Protein AF-A0A7Y0M179-F1 (afdb_monomer)

Solvent-accessible surface area (backbone atoms only — not comparable to full-atom values): 6953 Å² total; per-residue (Å²): 130,53,79,65,50,56,53,49,51,56,51,50,55,52,49,52,52,51,52,54,52,49,54,53,48,52,55,58,48,61,64,56,76,72,58,84,87,76,90,80,82,86,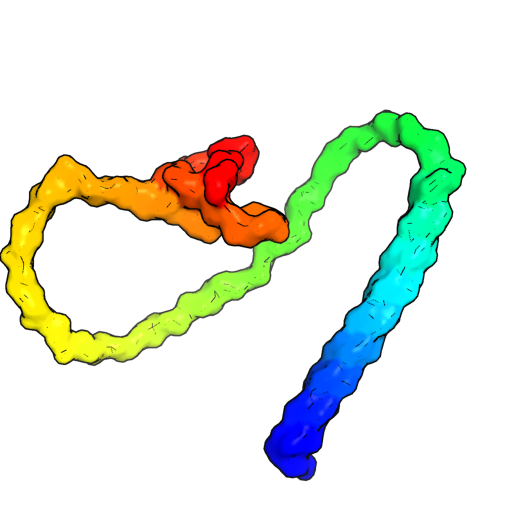86,84,92,82,84,89,84,79,88,83,82,80,83,83,81,90,78,91,81,85,80,82,91,73,78,85,70,93,69,74,74,62,58,50,55,75,49,65,49,97,86,69,32,47,26,74,45,50,55,90,66,60,84,93,66,69,46,69,108

Structure (mmCIF, N/CA/C/O backbone):
data_AF-A0A7Y0M179-F1
#
_entry.id   AF-A0A7Y0M179-F1
#
loop_
_atom_site.group_PDB
_atom_site.id
_atom_site.type_symbol
_atom_site.label_atom_id
_atom_site.label_alt_id
_atom_site.label_comp_id
_atom_site.label_asym_id
_atom_site.label_entity_id
_atom_site.label_seq_id
_atom_site.pdbx_PDB_ins_code
_atom_site.Cartn_x
_atom_site.Cartn_y
_atom_site.Cartn_z
_atom_site.occupancy
_atom_site.B_iso_or_equiv
_atom_site.auth_seq_id
_atom_site.auth_comp_id
_atom_site.auth_asym_id
_atom_site.auth_atom_id
_atom_site.pdbx_PDB_model_num
ATOM 1 N N . MET A 1 1 ? 12.534 -28.752 6.938 1.00 66.19 1 MET A N 1
ATOM 2 C CA . MET A 1 1 ? 12.738 -27.312 6.669 1.00 66.19 1 MET A CA 1
ATOM 3 C C . MET A 1 1 ? 12.757 -26.585 7.999 1.00 66.19 1 MET A C 1
ATOM 5 O O . MET A 1 1 ? 11.777 -26.683 8.731 1.00 66.19 1 MET A O 1
ATOM 9 N N . SER A 1 2 ? 13.855 -25.916 8.351 1.00 91.25 2 SER A N 1
ATOM 10 C CA . SER A 1 2 ? 13.882 -25.087 9.560 1.00 91.25 2 SER A CA 1
ATOM 11 C C . SER A 1 2 ? 12.933 -23.888 9.404 1.00 91.25 2 SER A C 1
ATOM 13 O O . SER A 1 2 ? 12.662 -23.438 8.289 1.00 91.25 2 SER A O 1
ATOM 15 N N . LYS A 1 3 ? 12.451 -2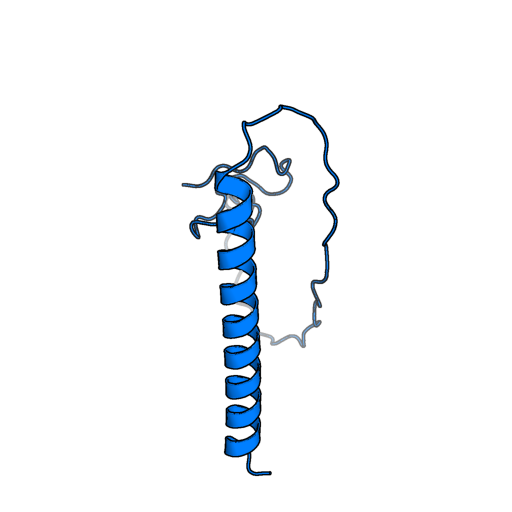3.307 10.510 1.00 93.19 3 LYS A N 1
ATOM 16 C CA . LYS A 1 3 ? 11.688 -22.040 10.500 1.00 93.19 3 LYS A CA 1
ATOM 17 C C . LYS A 1 3 ? 12.446 -20.923 9.768 1.00 93.19 3 LYS A C 1
ATOM 19 O O . LYS A 1 3 ? 11.829 -20.049 9.160 1.00 93.19 3 LYS A O 1
ATOM 24 N N . LEU A 1 4 ? 13.780 -20.963 9.813 1.00 97.00 4 LEU A N 1
ATOM 25 C CA . LEU A 1 4 ? 14.638 -20.035 9.080 1.00 97.00 4 LEU A CA 1
ATOM 26 C C . LEU A 1 4 ? 14.668 -20.324 7.573 1.00 97.00 4 LEU A C 1
ATOM 28 O O . LEU A 1 4 ? 14.666 -19.372 6.796 1.00 97.00 4 LEU A O 1
ATOM 32 N N . ASP A 1 5 ? 14.614 -21.591 7.151 1.00 96.38 5 ASP A N 1
ATOM 33 C CA . ASP A 1 5 ? 14.525 -21.958 5.729 1.00 96.38 5 ASP A CA 1
ATOM 34 C C . ASP A 1 5 ? 13.210 -21.496 5.115 1.00 96.38 5 ASP A C 1
ATOM 36 O O . ASP A 1 5 ? 13.210 -20.908 4.038 1.00 96.38 5 ASP A O 1
ATOM 40 N N . ALA A 1 6 ? 12.094 -21.671 5.827 1.00 95.38 6 ALA A N 1
ATOM 41 C CA . ALA A 1 6 ? 10.792 -21.199 5.360 1.00 95.38 6 ALA A CA 1
ATOM 42 C C . ALA A 1 6 ? 10.786 -19.673 5.146 1.00 95.38 6 ALA A C 1
ATOM 44 O O . ALA A 1 6 ? 10.310 -19.175 4.126 1.00 95.38 6 ALA A O 1
ATOM 45 N N . GLN A 1 7 ? 11.383 -18.913 6.070 1.00 95.62 7 GLN A N 1
ATOM 46 C CA . GLN A 1 7 ? 11.512 -17.462 5.919 1.00 95.62 7 GLN A CA 1
ATOM 47 C C . GLN A 1 7 ? 12.485 -17.064 4.804 1.00 95.62 7 GLN A C 1
ATOM 49 O O . GLN A 1 7 ? 12.252 -16.067 4.118 1.00 95.62 7 GLN A O 1
ATOM 54 N N . ARG A 1 8 ? 13.574 -17.818 4.620 1.00 97.12 8 ARG A N 1
ATOM 55 C CA . ARG A 1 8 ? 14.554 -17.577 3.558 1.00 97.12 8 ARG A CA 1
ATOM 56 C C . ARG A 1 8 ? 13.947 -17.844 2.180 1.00 97.12 8 ARG A C 1
ATOM 58 O O . ARG A 1 8 ? 14.103 -17.002 1.301 1.00 97.12 8 ARG A O 1
ATOM 65 N N . ALA A 1 9 ? 13.188 -18.927 2.026 1.00 96.88 9 ALA A N 1
ATOM 66 C CA . ALA A 1 9 ? 12.471 -19.261 0.799 1.00 96.88 9 ALA A CA 1
ATOM 67 C C . ALA A 1 9 ? 11.461 -18.165 0.419 1.00 96.88 9 ALA A C 1
ATOM 69 O O . ALA A 1 9 ? 11.508 -17.645 -0.691 1.00 96.88 9 ALA A O 1
ATOM 70 N N . LEU A 1 10 ? 10.628 -17.714 1.367 1.00 95.75 10 LEU A N 1
ATOM 71 C CA . LEU A 1 10 ? 9.661 -16.638 1.112 1.00 95.75 10 LEU A CA 1
ATOM 72 C C . LEU A 1 10 ? 10.330 -15.315 0.710 1.00 95.75 10 LEU A C 1
ATOM 74 O O . LEU A 1 10 ? 9.811 -14.589 -0.140 1.00 95.75 10 LEU A O 1
ATOM 78 N N . LYS A 1 11 ? 11.478 -14.982 1.313 1.00 97.31 11 LYS A N 1
ATOM 79 C CA . LYS A 1 11 ? 12.249 -13.783 0.951 1.00 97.31 11 LYS A CA 1
ATOM 80 C C . LYS A 1 11 ? 12.866 -13.908 -0.443 1.00 97.31 11 LYS A C 1
ATOM 82 O O . LYS A 1 11 ? 12.776 -12.951 -1.208 1.00 97.31 11 LYS A O 1
ATOM 87 N N . ALA A 1 12 ? 13.430 -15.068 -0.779 1.00 96.25 12 ALA A N 1
ATOM 88 C CA . ALA A 1 12 ? 14.002 -15.333 -2.097 1.00 96.25 12 ALA A CA 1
ATOM 89 C C . ALA A 1 12 ? 12.941 -15.210 -3.200 1.00 96.25 12 ALA A C 1
ATOM 91 O O . ALA A 1 12 ? 13.123 -14.432 -4.133 1.00 96.25 12 ALA A O 1
ATOM 92 N N . SER A 1 13 ? 11.778 -15.847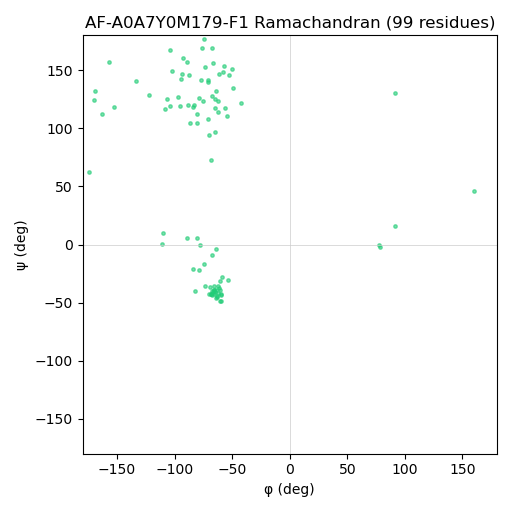 -3.029 1.00 94.81 13 SER A N 1
ATOM 93 C CA . SER A 1 13 ? 10.686 -15.771 -4.007 1.00 94.81 13 SER A CA 1
ATOM 94 C C . SER A 1 13 ? 10.174 -14.341 -4.214 1.00 94.81 13 SER A C 1
ATOM 96 O O . SER A 1 13 ? 9.905 -13.931 -5.341 1.00 94.81 13 SER A O 1
ATOM 98 N N . ARG A 1 14 ? 10.071 -13.538 -3.143 1.00 95.56 14 ARG A N 1
ATOM 99 C CA . ARG A 1 14 ? 9.682 -12.120 -3.258 1.00 95.56 14 ARG A CA 1
ATOM 100 C C . ARG A 1 14 ? 10.721 -11.296 -4.014 1.00 95.56 14 ARG A C 1
ATOM 102 O O . ARG A 1 14 ? 10.344 -10.416 -4.786 1.00 95.56 14 ARG A O 1
ATOM 109 N N . TYR A 1 15 ? 12.005 -11.567 -3.794 1.00 96.06 15 TYR A N 1
ATOM 110 C CA . TYR A 1 15 ? 13.085 -10.853 -4.467 1.00 96.06 15 TYR A CA 1
ATOM 111 C C . TYR A 1 15 ? 13.130 -11.174 -5.965 1.00 96.06 15 TYR A C 1
ATOM 113 O O . TYR A 1 15 ? 13.240 -10.266 -6.787 1.00 96.06 15 TYR A O 1
ATOM 121 N N . GLU A 1 16 ? 12.961 -12.444 -6.333 1.00 94.38 16 GLU A N 1
ATOM 122 C CA . GLU A 1 16 ? 12.889 -12.866 -7.736 1.00 94.38 16 GLU A CA 1
ATOM 123 C C . GLU A 1 16 ? 11.677 -12.264 -8.453 1.00 94.38 16 GLU A C 1
ATOM 125 O O . GLU A 1 16 ? 11.826 -11.684 -9.531 1.00 94.38 16 GLU A O 1
ATOM 130 N N . ALA A 1 17 ? 10.498 -12.296 -7.822 1.00 91.25 17 ALA A N 1
ATOM 131 C CA . ALA A 1 17 ? 9.294 -11.672 -8.365 1.00 91.25 17 ALA A CA 1
ATOM 132 C C . ALA A 1 17 ? 9.469 -10.155 -8.570 1.00 91.25 17 ALA A C 1
ATOM 134 O O . ALA A 1 17 ? 9.102 -9.617 -9.616 1.00 91.25 17 ALA A O 1
ATOM 135 N N . ALA A 1 18 ? 10.078 -9.457 -7.604 1.00 91.81 18 ALA A N 1
ATOM 136 C CA . ALA A 1 18 ? 10.356 -8.027 -7.713 1.00 91.81 18 ALA A CA 1
ATOM 137 C C . ALA A 1 18 ? 11.375 -7.716 -8.821 1.00 91.81 18 ALA A C 1
ATOM 139 O O . ALA A 1 18 ? 11.202 -6.744 -9.563 1.00 91.81 18 ALA A O 1
ATOM 140 N N . ARG A 1 19 ? 12.412 -8.549 -8.975 1.00 91.50 19 ARG A N 1
ATOM 141 C CA . ARG A 1 19 ? 13.418 -8.403 -10.034 1.00 91.50 19 ARG A CA 1
ATOM 142 C C . ARG A 1 19 ? 12.798 -8.571 -11.422 1.00 91.50 19 ARG A C 1
ATOM 144 O O . ARG A 1 19 ? 13.035 -7.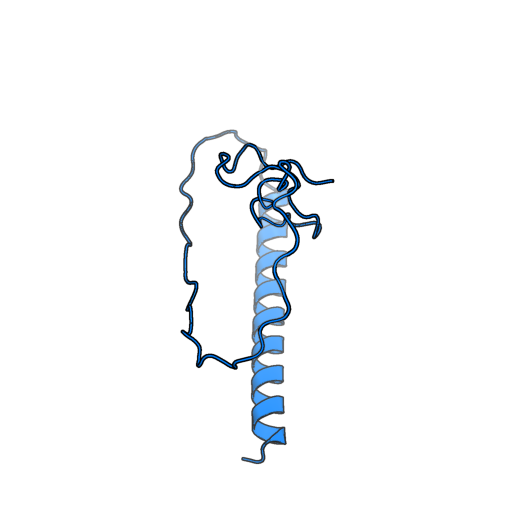726 -12.283 1.00 91.50 19 ARG A O 1
ATOM 151 N N . ALA A 1 20 ? 11.970 -9.598 -11.618 1.00 88.44 20 ALA A N 1
ATOM 152 C CA . ALA A 1 20 ? 11.263 -9.836 -12.877 1.00 88.44 20 ALA A CA 1
ATOM 153 C C . ALA A 1 20 ? 10.249 -8.722 -13.201 1.00 88.44 20 ALA A C 1
ATOM 155 O O . ALA A 1 20 ? 10.164 -8.251 -14.334 1.00 88.44 20 ALA A O 1
ATOM 156 N N . ALA A 1 21 ? 9.515 -8.234 -12.197 1.00 86.88 21 ALA A N 1
ATOM 157 C CA . ALA A 1 21 ? 8.592 -7.116 -12.381 1.00 86.88 21 ALA A CA 1
ATOM 158 C C . ALA A 1 21 ? 9.320 -5.807 -12.734 1.00 86.88 21 ALA A C 1
ATOM 160 O O . ALA A 1 21 ? 8.816 -5.007 -13.523 1.00 86.88 21 ALA A O 1
ATOM 161 N N . SER A 1 22 ? 10.509 -5.585 -12.168 1.00 82.75 22 SER A N 1
ATOM 162 C CA . SER A 1 22 ? 11.311 -4.385 -12.425 1.00 82.75 22 SER A CA 1
ATOM 163 C C . SER A 1 22 ? 11.885 -4.378 -13.841 1.00 82.75 22 SER A C 1
ATOM 165 O O . SER A 1 22 ? 11.809 -3.354 -14.519 1.00 82.75 22 SER A O 1
ATOM 167 N N . SER A 1 23 ? 12.388 -5.517 -14.332 1.00 76.25 23 SER A N 1
ATOM 168 C CA . SER A 1 23 ? 12.869 -5.630 -15.715 1.00 76.25 23 SER A CA 1
ATOM 169 C C . SER A 1 23 ? 11.732 -5.498 -16.734 1.00 76.25 23 SER A C 1
ATOM 171 O O . SER A 1 23 ? 11.878 -4.777 -17.720 1.00 76.25 23 SER A O 1
ATOM 173 N N . ALA A 1 24 ? 10.565 -6.092 -16.465 1.00 74.88 24 ALA A N 1
ATOM 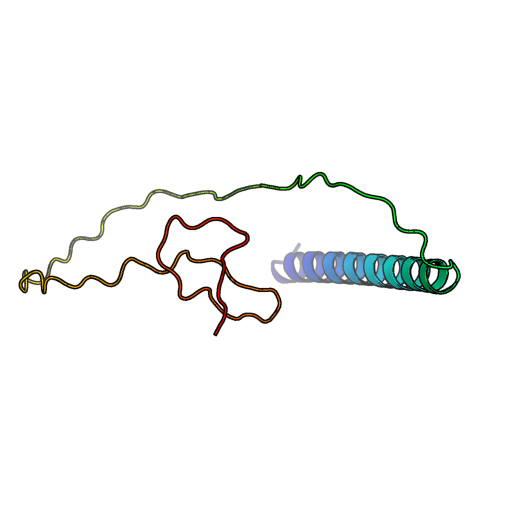174 C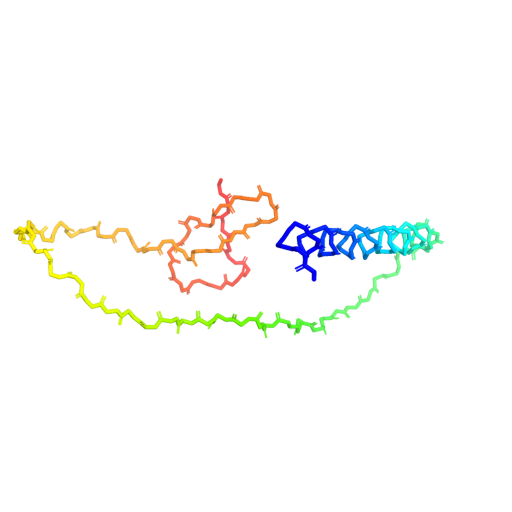 CA . ALA A 1 24 ? 9.383 -5.940 -17.314 1.00 74.88 24 ALA A CA 1
ATOM 175 C C . ALA A 1 24 ? 8.864 -4.489 -17.350 1.00 74.88 24 ALA A C 1
ATOM 177 O O . ALA A 1 24 ? 8.480 -3.981 -18.409 1.00 74.88 24 ALA A O 1
ATOM 178 N N . ARG A 1 25 ? 8.888 -3.784 -16.209 1.00 72.25 25 ARG A N 1
ATOM 179 C CA . ARG A 1 25 ? 8.532 -2.357 -16.136 1.00 72.25 25 ARG A CA 1
ATOM 180 C C . ARG A 1 25 ? 9.534 -1.472 -16.869 1.00 72.25 25 ARG A C 1
ATOM 182 O O . ARG A 1 25 ? 9.095 -0.555 -17.555 1.00 72.25 25 ARG A O 1
ATOM 189 N N . ALA A 1 26 ? 10.833 -1.753 -16.767 1.00 69.25 26 ALA A N 1
ATOM 190 C CA . ALA A 1 26 ? 11.865 -1.021 -17.499 1.00 69.25 26 ALA A CA 1
ATOM 191 C C . ALA A 1 26 ? 11.701 -1.186 -19.021 1.00 69.25 26 ALA A C 1
ATOM 193 O O . ALA A 1 26 ? 11.698 -0.193 -19.747 1.00 69.25 26 ALA A O 1
ATOM 194 N N . ALA A 1 27 ? 11.441 -2.409 -19.496 1.00 64.31 27 ALA A N 1
ATOM 195 C CA . ALA A 1 27 ? 11.153 -2.670 -20.907 1.00 64.31 27 ALA A CA 1
ATOM 196 C C . ALA A 1 27 ? 9.869 -1.960 -21.386 1.00 64.31 27 ALA A C 1
ATOM 198 O O . ALA A 1 27 ? 9.851 -1.342 -22.446 1.00 64.31 27 ALA A O 1
ATOM 199 N N . SER A 1 28 ? 8.812 -1.968 -20.567 1.00 60.41 28 SER A N 1
ATOM 200 C CA . SER A 1 28 ? 7.531 -1.309 -20.883 1.00 60.41 28 SER A CA 1
ATOM 201 C C . SER A 1 28 ? 7.564 0.222 -20.757 1.00 60.41 28 SER A C 1
ATOM 203 O O . SER A 1 28 ? 6.639 0.905 -21.201 1.00 60.41 28 SER A O 1
ATOM 205 N N . ALA A 1 29 ? 8.564 0.776 -20.071 1.00 62.47 29 ALA A N 1
ATOM 206 C CA . ALA A 1 29 ? 8.811 2.214 -20.010 1.00 62.47 29 ALA A CA 1
ATOM 207 C C . ALA A 1 29 ? 9.598 2.674 -21.244 1.00 62.47 29 ALA A C 1
ATOM 209 O O . ALA A 1 29 ? 9.249 3.690 -21.837 1.00 62.47 29 ALA A O 1
ATOM 210 N N . ALA A 1 30 ? 10.580 1.883 -21.690 1.00 59.53 30 ALA A N 1
ATOM 211 C CA . ALA A 1 30 ? 11.356 2.166 -22.895 1.00 59.53 30 ALA A CA 1
ATOM 212 C C . ALA A 1 30 ? 10.491 2.196 -24.171 1.00 59.53 30 ALA A C 1
ATOM 214 O O . ALA A 1 30 ? 10.707 3.042 -25.033 1.00 59.53 30 ALA A O 1
ATOM 215 N N . THR A 1 31 ? 9.464 1.344 -24.273 1.00 57.41 31 THR A N 1
ATOM 216 C CA . THR A 1 31 ? 8.552 1.326 -25.434 1.00 57.41 31 THR A CA 1
ATOM 217 C C . THR A 1 31 ? 7.487 2.426 -25.411 1.00 57.41 31 THR A C 1
ATOM 219 O O . THR A 1 31 ? 6.973 2.797 -26.463 1.00 57.41 31 THR A O 1
ATOM 222 N N . ARG A 1 32 ? 7.162 2.991 -24.238 1.00 55.56 32 ARG A N 1
ATOM 223 C CA . ARG A 1 32 ? 6.198 4.103 -24.109 1.00 55.56 32 ARG A CA 1
ATOM 224 C C . ARG A 1 32 ? 6.807 5.480 -24.350 1.00 55.56 32 ARG A C 1
ATOM 226 O O . ARG A 1 32 ? 6.074 6.394 -24.708 1.00 55.56 32 ARG A O 1
ATOM 233 N N . SER A 1 33 ? 8.124 5.623 -24.222 1.00 55.59 33 SER A N 1
ATOM 234 C CA . SER A 1 33 ? 8.829 6.879 -24.512 1.00 55.59 33 SER A CA 1
ATOM 235 C C . SER A 1 33 ? 9.043 7.145 -26.011 1.00 55.59 33 SER A C 1
ATOM 237 O O . SER A 1 33 ? 9.601 8.180 -26.357 1.00 55.59 33 SER A O 1
ATOM 239 N N . ALA A 1 34 ? 8.604 6.243 -26.900 1.00 56.47 34 ALA A N 1
ATOM 240 C CA . ALA A 1 34 ? 8.777 6.358 -28.353 1.00 56.47 34 ALA A CA 1
ATOM 241 C C . ALA A 1 34 ? 7.470 6.603 -29.140 1.00 56.47 34 ALA A C 1
ATOM 243 O O . ALA A 1 34 ? 7.514 6.706 -30.363 1.00 56.47 34 ALA A O 1
ATOM 244 N N . ALA A 1 35 ? 6.310 6.706 -28.480 1.00 48.75 35 ALA A N 1
ATOM 245 C CA . ALA A 1 35 ? 5.030 6.936 -29.155 1.00 48.75 35 ALA A CA 1
ATOM 246 C C . ALA A 1 35 ? 4.537 8.381 -28.933 1.00 48.75 35 ALA A C 1
ATOM 248 O O . ALA A 1 35 ? 4.395 8.790 -27.777 1.00 48.75 35 ALA A O 1
ATOM 249 N N . PRO A 1 36 ? 4.239 9.170 -29.988 1.00 50.62 36 PRO A N 1
ATOM 250 C CA . PRO A 1 36 ? 3.593 10.465 -29.812 1.00 50.62 36 PRO A CA 1
ATOM 251 C C . PRO A 1 36 ? 2.187 10.272 -29.225 1.00 50.62 36 PRO A C 1
ATOM 253 O O . PRO A 1 36 ? 1.414 9.423 -29.669 1.00 50.62 36 PRO A O 1
ATOM 256 N N . ALA A 1 37 ? 1.878 11.055 -28.190 1.00 54.22 37 ALA A N 1
ATOM 257 C CA . ALA A 1 37 ? 0.668 10.946 -27.387 1.00 54.22 37 ALA A CA 1
ATOM 258 C C . ALA A 1 37 ? -0.603 11.250 -28.202 1.00 54.22 37 ALA A C 1
ATOM 260 O O . ALA A 1 37 ? -1.015 12.403 -28.335 1.00 54.22 37 ALA A O 1
ATOM 261 N N . ALA A 1 38 ? -1.263 10.206 -28.699 1.00 52.81 38 ALA A N 1
ATOM 262 C CA . ALA A 1 38 ? -2.637 10.289 -29.174 1.00 52.81 38 ALA A CA 1
ATOM 263 C C . ALA A 1 38 ? -3.602 10.149 -27.983 1.00 52.81 38 ALA A C 1
ATOM 265 O O . ALA A 1 38 ? -3.593 9.149 -27.264 1.00 52.81 38 ALA A O 1
ATOM 266 N N . LYS A 1 39 ? -4.432 11.175 -27.760 1.00 64.06 39 LYS A N 1
ATOM 267 C CA . LYS A 1 39 ? -5.549 11.149 -26.803 1.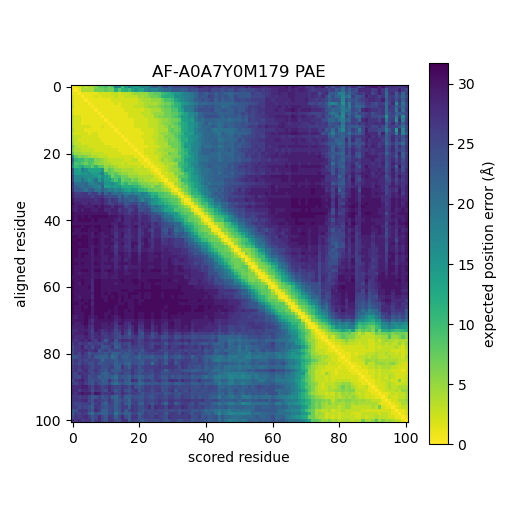00 64.06 39 LYS A CA 1
ATOM 268 C C . LYS A 1 39 ? -6.599 10.128 -27.248 1.00 64.06 39 LYS A C 1
ATOM 270 O O . LYS A 1 39 ? -7.148 10.278 -28.334 1.00 64.06 39 LYS A O 1
ATOM 275 N N . ALA A 1 40 ? -6.958 9.190 -26.374 1.00 54.16 40 ALA A N 1
ATOM 276 C CA . ALA A 1 40 ? -8.220 8.452 -26.451 1.00 54.16 40 ALA A CA 1
ATOM 277 C C . ALA A 1 40 ? -8.629 7.882 -25.069 1.00 54.16 40 ALA A C 1
ATOM 279 O O . ALA A 1 40 ? -7.776 7.777 -24.187 1.00 54.16 40 ALA A O 1
ATOM 280 N N . PRO A 1 41 ? -9.932 7.604 -24.851 1.00 52.38 41 PRO A N 1
ATOM 281 C CA . PRO A 1 41 ? -10.617 7.764 -23.565 1.00 52.38 41 PRO A CA 1
ATOM 282 C C . PRO A 1 41 ? -10.879 6.448 -22.805 1.00 52.38 41 PRO A C 1
ATOM 284 O O . PRO A 1 41 ? -10.886 5.378 -23.398 1.00 52.38 41 PRO A O 1
ATOM 287 N N . GLY A 1 42 ? -11.251 6.572 -21.522 1.00 47.56 42 GLY A N 1
ATOM 288 C CA . GLY A 1 42 ? -12.190 5.650 -20.860 1.00 47.56 42 GLY A CA 1
ATOM 289 C C . GLY A 1 42 ? -11.610 4.430 -20.125 1.00 47.56 42 GLY A C 1
ATOM 290 O O . GLY A 1 42 ? -10.806 3.682 -20.655 1.00 47.56 42 GLY A O 1
ATOM 291 N N . VAL A 1 43 ? -12.070 4.253 -18.884 1.00 50.88 43 VAL A N 1
ATOM 292 C CA . VAL A 1 43 ? -11.754 3.231 -17.856 1.00 50.88 43 VAL A CA 1
ATOM 293 C C . VAL A 1 43 ? -12.227 1.794 -18.211 1.00 50.88 43 VAL A C 1
ATOM 295 O O . VAL A 1 43 ? -13.010 1.641 -19.145 1.00 50.88 43 VAL A O 1
ATOM 298 N N . PRO A 1 44 ? -11.813 0.738 -17.468 1.00 53.16 44 PRO A N 1
ATOM 299 C CA . PRO A 1 44 ? -12.519 0.402 -16.222 1.00 53.16 44 PRO A CA 1
ATOM 300 C C . PRO A 1 44 ? -11.597 0.136 -15.017 1.00 53.16 44 PRO A C 1
ATOM 302 O O . PRO A 1 44 ? -10.554 -0.510 -15.109 1.00 53.16 44 PRO A O 1
ATOM 305 N N . ALA A 1 45 ? -12.035 0.616 -13.851 1.00 55.56 45 ALA A N 1
ATOM 306 C CA . ALA A 1 45 ? -11.540 0.181 -12.554 1.00 55.56 45 ALA A CA 1
ATOM 307 C C . ALA A 1 45 ? -11.960 -1.277 -12.311 1.00 55.56 45 ALA A C 1
ATOM 309 O O . ALA A 1 45 ? -13.138 -1.618 -12.427 1.00 55.56 45 ALA A O 1
ATOM 310 N N . THR A 1 46 ? -11.021 -2.154 -11.961 1.00 48.38 46 THR A N 1
ATOM 311 C CA . THR A 1 46 ? -11.348 -3.486 -11.437 1.00 48.38 46 THR A CA 1
ATOM 312 C C . THR A 1 46 ? -10.223 -3.962 -10.530 1.00 48.38 46 THR A C 1
ATOM 314 O O . THR A 1 46 ? -9.085 -4.103 -10.968 1.00 48.38 46 THR A O 1
ATOM 317 N N . GLY A 1 47 ? -10.539 -4.186 -9.253 1.00 45.75 47 GLY A N 1
ATOM 318 C CA . GLY A 1 47 ? -9.586 -4.747 -8.299 1.00 45.75 47 GLY A CA 1
ATOM 319 C C . GLY A 1 47 ? -9.913 -4.495 -6.829 1.00 45.75 47 GLY A C 1
ATOM 320 O O . GLY A 1 47 ? -9.025 -4.112 -6.076 1.00 45.75 47 GLY A O 1
ATOM 321 N N . ALA A 1 48 ? -11.164 -4.694 -6.407 1.00 50.47 48 ALA A N 1
ATOM 322 C CA . ALA A 1 48 ? -11.488 -4.841 -4.990 1.00 50.47 48 ALA A CA 1
ATOM 323 C C . ALA A 1 48 ? -11.257 -6.302 -4.568 1.00 50.47 48 ALA A C 1
ATOM 325 O O . ALA A 1 48 ? -11.904 -7.199 -5.099 1.00 50.47 48 ALA A O 1
ATOM 326 N N . SER A 1 49 ? -10.343 -6.545 -3.626 1.00 50.97 49 SER A N 1
ATOM 327 C CA . SER A 1 49 ? -10.236 -7.794 -2.851 1.00 50.97 49 SER A CA 1
ATOM 328 C C . SER A 1 49 ? -9.226 -7.575 -1.717 1.00 50.97 49 SER A C 1
ATOM 330 O O . SER A 1 49 ? -8.111 -7.145 -1.981 1.00 50.97 49 SER A O 1
ATOM 332 N N . GLY A 1 50 ? -9.486 -7.778 -0.430 1.00 46.88 50 GLY A N 1
ATOM 333 C CA . GLY A 1 50 ? -10.674 -8.181 0.307 1.00 46.88 50 GLY A CA 1
ATOM 334 C C . GLY A 1 50 ? -10.356 -7.958 1.792 1.00 46.88 50 GLY A C 1
ATOM 335 O O . GLY A 1 50 ? -9.271 -8.301 2.262 1.00 46.88 50 GLY A O 1
ATOM 336 N N . ARG A 1 51 ? -11.266 -7.319 2.531 1.00 46.88 51 ARG A N 1
ATOM 337 C CA . ARG A 1 51 ? -11.139 -7.106 3.978 1.00 46.88 51 ARG A CA 1
ATOM 338 C C . ARG A 1 51 ? -11.705 -8.333 4.688 1.00 46.88 51 ARG A C 1
ATOM 340 O O . ARG A 1 51 ? -12.918 -8.484 4.757 1.00 46.88 51 ARG A O 1
ATOM 347 N N . ALA A 1 52 ? -10.840 -9.189 5.224 1.00 49.41 52 ALA A N 1
ATOM 348 C CA . ALA A 1 52 ? -11.249 -10.202 6.190 1.00 49.41 52 ALA A CA 1
ATOM 349 C C . ALA A 1 52 ? -11.357 -9.539 7.571 1.00 49.41 52 ALA A C 1
ATOM 351 O O . ALA A 1 52 ? -10.352 -9.195 8.192 1.00 49.41 52 ALA A O 1
ATOM 352 N N . ALA A 1 53 ? -12.590 -9.303 8.018 1.00 48.50 53 ALA A N 1
ATOM 353 C CA . ALA A 1 53 ? -12.891 -8.970 9.401 1.00 48.50 53 ALA A CA 1
ATOM 354 C C . ALA A 1 53 ? -12.918 -10.276 10.208 1.00 48.50 53 ALA A C 1
ATOM 356 O O . ALA A 1 53 ? -13.790 -11.114 9.994 1.00 48.50 53 ALA A O 1
ATOM 357 N N . ALA A 1 54 ? -11.950 -10.457 11.104 1.00 59.38 54 ALA A N 1
ATOM 358 C CA . ALA A 1 54 ? -12.029 -11.466 12.151 1.00 59.38 54 ALA A CA 1
ATOM 359 C C . ALA A 1 54 ? -12.731 -10.843 13.363 1.00 59.38 54 ALA A C 1
ATOM 361 O O . ALA A 1 54 ? -12.286 -9.827 13.899 1.00 59.38 54 ALA A O 1
ATOM 362 N N . THR A 1 55 ? -13.854 -11.439 13.745 1.00 62.12 55 THR A N 1
ATOM 363 C CA . THR A 1 55 ? -14.627 -11.121 14.947 1.00 62.12 55 THR A CA 1
ATOM 364 C C . THR A 1 55 ? -13.866 -11.582 16.199 1.00 62.12 55 THR A C 1
ATOM 366 O O . THR A 1 55 ? -13.222 -12.629 16.192 1.00 62.12 55 THR A O 1
ATOM 369 N N . ALA A 1 56 ? -13.918 -10.755 17.244 1.00 60.53 56 ALA A N 1
ATOM 370 C CA . ALA A 1 56 ? -13.166 -10.820 18.501 1.00 60.53 56 ALA A CA 1
ATOM 371 C C . ALA A 1 56 ? -13.637 -11.905 19.498 1.00 60.53 56 ALA A C 1
ATOM 373 O O . ALA A 1 56 ? -14.711 -12.477 19.318 1.00 60.53 56 ALA A O 1
ATOM 374 N N . PRO A 1 57 ? -12.938 -12.060 20.639 1.00 59.41 57 PRO A N 1
ATOM 375 C CA . PRO A 1 57 ? -13.584 -12.226 21.940 1.00 59.41 57 PRO A CA 1
ATOM 376 C C . PRO A 1 57 ? -13.561 -10.913 22.766 1.00 59.41 57 PRO A C 1
ATOM 378 O O . PRO A 1 57 ? -12.625 -10.121 22.629 1.00 59.41 57 PRO A O 1
ATOM 381 N N . PRO A 1 58 ? -14.570 -10.660 23.624 1.00 58.28 58 PRO A N 1
ATOM 382 C CA . PRO A 1 58 ? -14.632 -9.471 24.473 1.00 58.28 58 PRO A CA 1
ATOM 383 C C . PRO A 1 58 ? -13.723 -9.612 25.703 1.00 58.28 58 PRO A C 1
ATOM 385 O O . PRO A 1 58 ? -13.867 -10.554 26.479 1.00 58.28 58 PRO A O 1
ATOM 388 N N . SER A 1 59 ? -12.828 -8.644 25.915 1.00 56.28 59 SER A N 1
ATOM 389 C CA . SER A 1 59 ? -12.213 -8.413 27.226 1.00 56.28 59 SER A CA 1
ATOM 390 C C . SER A 1 59 ? -13.009 -7.332 27.943 1.00 56.28 59 SER A C 1
ATOM 392 O O . SER A 1 59 ? -13.137 -6.213 27.449 1.00 56.28 59 SER A O 1
ATOM 394 N N . ALA A 1 60 ? -13.570 -7.707 29.088 1.00 58.78 60 ALA A N 1
ATOM 395 C CA . ALA A 1 60 ? -14.174 -6.804 30.047 1.00 58.78 60 ALA A CA 1
ATOM 396 C C . ALA A 1 60 ? -13.098 -5.877 30.623 1.00 58.78 60 ALA A C 1
ATOM 398 O O . ALA A 1 60 ? -12.170 -6.365 31.258 1.00 58.78 60 ALA A O 1
ATOM 399 N N . ASP A 1 61 ? -13.238 -4.575 30.390 1.00 48.22 61 ASP A N 1
ATOM 400 C CA . ASP A 1 61 ? -12.859 -3.537 31.349 1.00 48.22 61 ASP A CA 1
ATOM 401 C C . ASP A 1 61 ? -13.542 -2.227 30.928 1.00 48.22 61 ASP A C 1
ATOM 403 O O . ASP A 1 61 ? -13.288 -1.688 29.850 1.00 48.22 61 ASP A O 1
ATOM 407 N N . ALA A 1 62 ? -14.494 -1.772 31.738 1.00 53.38 62 ALA A N 1
ATOM 408 C CA . ALA A 1 62 ? -15.232 -0.536 31.526 1.00 53.38 62 ALA A CA 1
ATOM 409 C C . ALA A 1 62 ? -14.780 0.501 32.563 1.00 53.38 62 ALA A C 1
ATOM 411 O O . ALA A 1 62 ? -15.031 0.296 33.751 1.00 53.38 62 ALA A O 1
ATOM 412 N N . PRO A 1 63 ? -14.180 1.629 32.148 1.00 56.12 63 PRO A N 1
ATOM 413 C CA . PRO A 1 63 ? -14.145 2.847 32.949 1.00 56.12 63 PRO A CA 1
ATOM 414 C C . PRO A 1 63 ? -15.332 3.779 32.610 1.00 56.12 63 PRO A C 1
ATOM 416 O O . PRO A 1 63 ? -15.987 3.607 31.576 1.00 56.12 63 PRO A O 1
ATOM 419 N N . PRO A 1 64 ? -15.670 4.720 33.511 1.00 50.78 64 PRO A N 1
ATOM 420 C CA . PRO A 1 64 ? -16.982 5.356 33.574 1.00 50.78 64 PRO A CA 1
ATOM 421 C C . PRO A 1 64 ? -17.228 6.357 32.442 1.00 50.78 64 PRO A C 1
ATOM 423 O O . PRO A 1 64 ? -16.313 6.973 31.903 1.00 50.78 64 PRO A O 1
ATOM 426 N N . ALA A 1 65 ? -18.511 6.515 32.120 1.00 53.69 65 ALA A N 1
ATOM 427 C CA . ALA A 1 65 ? -19.026 7.463 31.151 1.00 53.69 65 ALA A CA 1
ATOM 428 C C . ALA A 1 65 ? -18.726 8.914 31.563 1.00 53.69 65 ALA A C 1
ATOM 430 O O . ALA A 1 65 ? -19.305 9.424 32.522 1.00 53.69 65 ALA A O 1
ATOM 431 N N . GLU A 1 66 ? -17.884 9.590 30.785 1.00 52.69 66 GLU A N 1
ATOM 432 C CA . GLU A 1 66 ? -17.899 11.047 30.669 1.00 52.69 66 GLU A CA 1
ATOM 433 C C . GLU A 1 66 ? -18.745 11.456 29.452 1.00 52.69 66 GLU A C 1
ATOM 435 O O . GLU A 1 66 ? -18.807 10.761 28.437 1.00 52.69 66 GLU A O 1
ATOM 440 N N . ALA A 1 67 ? -19.470 12.559 29.624 1.00 45.91 67 ALA A N 1
ATOM 441 C CA . ALA A 1 67 ? -20.556 13.058 28.788 1.00 45.91 67 ALA A CA 1
ATOM 442 C C . ALA A 1 67 ? -20.239 13.137 27.278 1.00 45.91 67 ALA A C 1
ATOM 444 O O . ALA A 1 67 ? -19.098 13.409 26.897 1.00 45.91 67 ALA A O 1
ATOM 445 N N . PRO A 1 68 ? -21.246 12.997 26.388 1.00 47.03 68 PRO A N 1
ATOM 446 C CA . PRO A 1 68 ? -21.046 13.264 24.974 1.00 47.03 68 PRO A CA 1
ATOM 447 C C . PRO A 1 68 ? -20.873 14.774 24.782 1.00 47.03 68 PRO A C 1
ATOM 449 O O . PRO A 1 68 ? -21.846 15.512 24.634 1.00 47.03 68 PRO A O 1
ATOM 452 N N . SER A 1 69 ? -19.624 15.240 24.762 1.00 43.81 69 SER A N 1
ATOM 453 C CA . SER A 1 69 ? -19.287 16.484 24.076 1.00 43.81 69 SER A CA 1
ATOM 454 C C . SER A 1 69 ? -19.794 16.351 22.644 1.00 43.81 69 SER A C 1
ATOM 456 O O . SER A 1 69 ? -19.321 15.516 21.868 1.00 43.81 69 SER A O 1
ATOM 458 N N . ALA A 1 70 ? -20.829 17.127 22.339 1.00 54.12 70 ALA A N 1
ATOM 459 C CA . ALA A 1 70 ? -21.481 17.215 21.048 1.00 54.12 70 ALA A CA 1
ATOM 460 C C . ALA A 1 70 ? -20.536 17.861 20.031 1.00 54.12 70 ALA A C 1
ATOM 462 O O . ALA A 1 70 ? -20.709 19.013 19.681 1.00 54.12 70 ALA A O 1
ATOM 463 N N . GLU A 1 71 ? -19.518 17.118 19.610 1.00 5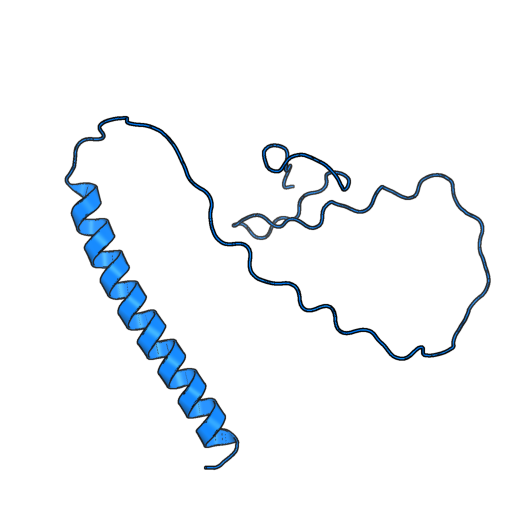2.06 71 GLU A N 1
ATOM 464 C CA . GLU A 1 71 ? -18.625 17.388 18.484 1.00 52.06 71 GLU A CA 1
ATOM 465 C C . GLU A 1 71 ? -17.723 16.155 18.339 1.00 52.06 71 GLU A C 1
ATOM 467 O O . GLU A 1 71 ? -16.513 16.201 18.532 1.00 52.06 71 GLU A O 1
ATOM 472 N N . THR A 1 72 ? -18.304 14.984 18.054 1.00 55.50 72 THR A N 1
ATOM 473 C CA . THR A 1 72 ? -17.481 13.876 17.561 1.00 55.50 72 THR A CA 1
ATOM 474 C C . THR A 1 72 ? -17.083 14.266 16.141 1.00 55.50 72 THR A C 1
ATOM 476 O O . THR A 1 72 ? -17.964 14.278 15.273 1.00 55.50 72 THR A O 1
ATOM 479 N N . PRO A 1 73 ? -15.818 14.634 15.856 1.00 63.78 73 PRO A N 1
ATOM 480 C CA . PRO A 1 73 ? -15.415 14.839 14.479 1.00 63.78 73 PRO A CA 1
ATOM 481 C C . PRO A 1 73 ? -15.724 13.533 13.757 1.00 63.78 73 PRO A C 1
ATOM 483 O O . PRO A 1 73 ? -15.217 12.474 14.135 1.00 63.78 73 PRO A O 1
ATOM 486 N N . LEU A 1 74 ? -16.630 13.602 12.776 1.00 71.44 74 LEU A N 1
ATOM 487 C CA . LEU A 1 74 ? -16.955 12.480 11.904 1.00 71.44 74 LEU A CA 1
ATOM 488 C C . LEU A 1 74 ? -15.643 11.801 11.527 1.00 71.44 74 LEU A C 1
ATOM 490 O O . LEU A 1 74 ? -14.738 12.462 11.005 1.00 71.44 74 LEU A O 1
ATOM 494 N N . ALA A 1 75 ? -15.534 10.510 11.843 1.00 80.56 75 ALA A N 1
ATOM 495 C CA . ALA A 1 75 ? -14.299 9.774 11.642 1.00 80.56 75 ALA A CA 1
ATOM 496 C C . ALA A 1 75 ? -13.789 10.013 10.206 1.00 80.56 75 ALA A C 1
ATOM 498 O O . ALA A 1 75 ? -14.591 9.996 9.259 1.00 80.56 75 ALA A O 1
ATOM 499 N N . PRO A 1 76 ? -12.483 10.289 10.019 1.00 85.75 76 PRO A N 1
ATOM 500 C CA . PRO A 1 76 ? -11.931 10.508 8.691 1.00 85.75 76 PRO A CA 1
ATOM 501 C C . PRO A 1 76 ? -12.203 9.275 7.829 1.00 85.75 76 PRO A C 1
ATOM 503 O O . PRO A 1 76 ? -12.219 8.153 8.331 1.00 85.75 76 PRO A O 1
ATOM 506 N N . CYS A 1 77 ? -12.383 9.448 6.519 1.00 90.38 77 CYS A N 1
ATOM 507 C CA . CYS A 1 77 ? -12.801 8.331 5.659 1.00 90.38 77 CYS A CA 1
ATOM 508 C C . CYS A 1 77 ? -11.807 7.157 5.554 1.00 90.38 77 CYS A C 1
ATOM 510 O O . CYS A 1 77 ? -12.093 6.192 4.851 1.00 90.38 77 CYS A O 1
ATOM 512 N N . GLY A 1 78 ? -10.621 7.252 6.160 1.00 89.31 78 GLY A N 1
ATOM 513 C CA . GLY A 1 78 ? -9.637 6.169 6.214 1.00 89.31 78 GLY A CA 1
ATOM 514 C C . GLY A 1 78 ? -8.822 5.945 4.936 1.00 89.31 78 GLY A C 1
ATOM 515 O O . GLY A 1 78 ? -7.950 5.081 4.926 1.00 89.31 78 GLY A O 1
ATOM 516 N N . HIS A 1 79 ? -9.043 6.721 3.871 1.00 94.31 79 HIS A N 1
ATOM 517 C CA . HIS A 1 79 ? -8.287 6.579 2.626 1.00 94.31 79 HIS A CA 1
ATOM 518 C C . HIS A 1 79 ? -6.889 7.197 2.741 1.00 94.31 79 HIS A C 1
ATOM 520 O O . HIS A 1 79 ? -6.707 8.270 3.328 1.00 94.31 79 HIS A O 1
ATOM 526 N N . ARG A 1 80 ? -5.898 6.534 2.137 1.00 93.31 80 ARG A N 1
ATOM 527 C CA . ARG A 1 80 ? -4.496 6.966 2.117 1.00 93.31 80 ARG A CA 1
ATOM 528 C C . ARG A 1 80 ? -4.017 7.117 0.678 1.00 93.31 80 ARG A C 1
ATOM 530 O O . ARG A 1 80 ? -4.208 6.216 -0.131 1.00 93.31 80 ARG A O 1
ATOM 537 N N . GLY A 1 81 ? -3.426 8.265 0.363 1.00 91.31 81 GLY A N 1
ATOM 538 C CA . GLY A 1 81 ? -2.877 8.540 -0.962 1.00 91.31 81 GLY A CA 1
ATOM 539 C C . GLY A 1 81 ? -1.542 7.829 -1.189 1.00 91.31 81 GLY A C 1
ATOM 540 O O . GLY A 1 81 ? -0.911 7.338 -0.250 1.00 91.31 81 GLY A O 1
ATOM 541 N N . SER A 1 82 ? -1.067 7.839 -2.434 1.00 87.69 82 SER A N 1
AT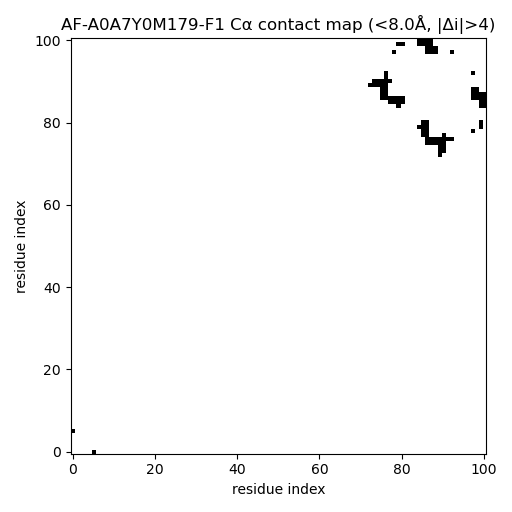OM 542 C CA . SER A 1 82 ? 0.226 7.252 -2.825 1.00 87.69 82 SER A CA 1
ATOM 543 C C . SER A 1 82 ? 1.423 7.867 -2.089 1.00 87.69 82 SER A C 1
ATOM 545 O O . SER A 1 82 ? 2.408 7.182 -1.838 1.00 87.69 82 SER A O 1
ATOM 547 N N . SER A 1 83 ? 1.323 9.133 -1.676 1.00 89.44 83 SER A N 1
ATOM 548 C CA . SER A 1 83 ? 2.333 9.831 -0.867 1.00 89.44 83 SER A CA 1
ATOM 549 C C . SER A 1 83 ? 2.263 9.509 0.635 1.00 89.44 83 SER A C 1
ATOM 551 O O . SER A 1 83 ? 2.937 10.160 1.426 1.00 89.44 83 SER A O 1
ATOM 553 N N . GLY A 1 84 ? 1.405 8.575 1.062 1.00 91.75 84 GLY A N 1
ATOM 554 C CA . GLY A 1 84 ? 1.232 8.190 2.470 1.00 91.75 84 GLY A CA 1
ATOM 555 C C . GLY A 1 84 ? 0.380 9.147 3.315 1.00 91.75 84 GLY A C 1
ATOM 556 O O . GLY A 1 84 ? 0.120 8.861 4.485 1.00 91.75 84 GLY A O 1
ATOM 557 N N . LYS A 1 85 ? -0.101 10.251 2.734 1.00 93.38 85 LYS A N 1
ATOM 558 C CA . LYS A 1 85 ? -1.007 11.210 3.385 1.00 93.38 85 LYS A CA 1
ATOM 559 C C . LYS A 1 85 ? -2.404 10.612 3.558 1.00 93.38 85 LYS A C 1
ATOM 561 O O . LYS A 1 85 ? -2.892 9.913 2.668 1.00 93.38 85 LYS A O 1
ATOM 566 N N . THR A 1 86 ? -3.055 10.889 4.682 1.00 92.19 86 THR A N 1
ATOM 567 C CA . THR A 1 86 ? -4.418 10.422 4.975 1.00 92.19 86 THR A CA 1
ATOM 568 C C . THR A 1 86 ? -5.451 11.466 4.567 1.00 92.19 86 THR A C 1
ATOM 570 O O . THR A 1 86 ? -5.201 12.671 4.605 1.00 92.19 86 THR A O 1
ATOM 573 N N . CYS A 1 87 ? -6.623 11.010 4.126 1.00 92.69 87 CYS A N 1
ATOM 574 C CA . CYS A 1 87 ? -7.714 11.914 3.808 1.00 92.69 87 CYS A CA 1
ATOM 575 C C . CYS A 1 87 ? -8.358 12.443 5.096 1.00 92.69 87 CYS A C 1
ATOM 577 O O . CYS A 1 87 ? -8.845 11.666 5.915 1.00 92.69 87 CYS A O 1
ATOM 579 N N . THR A 1 88 ? -8.404 13.767 5.250 1.00 91.31 88 THR A N 1
ATOM 580 C CA . THR A 1 88 ? -8.945 14.432 6.451 1.00 91.31 88 THR A CA 1
ATOM 581 C C . THR A 1 88 ? -10.445 14.719 6.362 1.00 91.31 88 THR A C 1
ATOM 583 O O . THR A 1 88 ? -10.994 15.427 7.200 1.00 91.31 88 THR A O 1
ATOM 586 N N . ARG A 1 89 ? -11.110 14.260 5.301 1.00 91.75 89 ARG A N 1
ATOM 587 C CA . ARG A 1 89 ? -12.526 14.536 5.039 1.00 91.75 89 ARG A CA 1
ATOM 588 C C . ARG A 1 89 ? -13.397 13.480 5.750 1.00 91.75 89 ARG A C 1
ATOM 590 O O . ARG A 1 89 ? -12.954 12.328 5.843 1.00 91.75 89 ARG A O 1
ATOM 597 N N . PRO A 1 90 ? -14.600 13.842 6.244 1.00 89.56 90 PRO A N 1
ATOM 598 C CA . PRO A 1 90 ? -15.484 12.919 6.962 1.00 89.56 90 PRO A CA 1
ATOM 599 C C . PRO A 1 90 ? -15.832 11.681 6.133 1.00 89.56 90 PRO A C 1
ATOM 601 O O . PRO A 1 90 ? -15.825 11.736 4.901 1.00 89.56 90 PRO A O 1
ATOM 604 N N . ALA A 1 91 ? -16.138 10.567 6.797 1.00 86.88 91 ALA A N 1
ATOM 605 C CA . ALA A 1 91 ? -16.598 9.342 6.147 1.00 86.88 91 ALA A CA 1
ATOM 606 C C . ALA A 1 91 ? -17.803 9.586 5.210 1.00 86.88 91 ALA A C 1
ATOM 608 O O . ALA A 1 91 ? -18.645 10.441 5.473 1.00 86.88 91 ALA A O 1
ATOM 609 N N . GLY A 1 92 ? -17.870 8.833 4.104 1.00 88.75 92 GLY A N 1
ATOM 610 C CA . GLY A 1 92 ? -18.998 8.878 3.161 1.00 88.75 92 GLY A CA 1
ATOM 611 C C . GLY A 1 92 ? -18.877 9.865 1.992 1.00 88.75 92 GLY A C 1
ATOM 612 O O . GLY A 1 92 ? -19.878 10.161 1.349 1.00 88.75 92 GLY A O 1
ATOM 613 N N . HIS A 1 93 ? -17.686 10.383 1.682 1.00 89.81 93 HIS A N 1
ATOM 614 C CA . HIS A 1 93 ? -17.488 11.191 0.472 1.00 89.81 93 HIS A CA 1
ATOM 615 C C . HIS A 1 93 ? -17.114 10.346 -0.749 1.00 89.81 93 HIS A C 1
ATOM 617 O O . HIS A 1 93 ? -16.552 9.261 -0.623 1.00 89.81 93 HIS A O 1
ATOM 623 N N . ALA A 1 94 ? -17.386 10.893 -1.937 1.00 90.94 94 ALA A N 1
ATOM 624 C CA . ALA A 1 94 ? -16.964 10.305 -3.203 1.00 90.94 94 ALA A CA 1
ATOM 625 C C . ALA A 1 94 ? -15.432 10.212 -3.302 1.00 90.94 94 ALA A C 1
ATOM 627 O O . ALA A 1 94 ? -14.715 11.101 -2.839 1.00 90.94 94 ALA A O 1
ATOM 628 N N . GLU A 1 95 ? -14.937 9.178 -3.978 1.00 82.00 95 GLU A N 1
ATOM 629 C CA . GLU A 1 95 ? -13.502 8.894 -4.128 1.00 82.00 95 GLU A CA 1
ATOM 630 C C . GLU A 1 95 ? -12.737 10.027 -4.840 1.00 82.00 95 GLU A C 1
ATOM 632 O O . GLU A 1 95 ? -11.605 10.363 -4.500 1.00 82.00 95 GLU A O 1
ATOM 637 N N . SER A 1 96 ? -13.393 10.742 -5.756 1.00 87.19 96 SER A N 1
ATOM 638 C CA . SER A 1 96 ? -12.822 11.920 -6.428 1.00 87.19 96 SER A CA 1
ATOM 639 C C . SER A 1 96 ? -12.603 13.127 -5.504 1.00 87.19 96 SER A C 1
ATOM 641 O O . SER A 1 96 ? -12.018 14.132 -5.901 1.00 87.19 96 SER A O 1
ATOM 643 N N . SER A 1 97 ? -13.103 13.057 -4.272 1.00 88.88 97 SER A N 1
ATOM 644 C CA . SER A 1 97 ? -13.222 14.175 -3.344 1.00 88.88 97 SER A CA 1
ATOM 645 C C . SER A 1 97 ? -12.262 14.080 -2.151 1.00 88.88 97 SER A C 1
ATOM 647 O O . SER A 1 97 ? -12.367 14.878 -1.209 1.00 88.88 97 SER A O 1
ATOM 649 N N . HIS A 1 98 ? -11.313 13.141 -2.177 1.00 92.06 98 HIS A N 1
ATOM 650 C CA . HIS A 1 98 ? -10.288 13.031 -1.147 1.00 92.06 98 HIS A CA 1
ATOM 651 C C . HIS A 1 98 ? -9.412 14.291 -1.102 1.00 92.06 98 HIS A C 1
ATOM 653 O O . HIS A 1 98 ? -8.783 14.676 -2.086 1.00 92.06 98 HIS A O 1
ATOM 659 N N . ARG A 1 99 ? -9.335 14.928 0.072 1.00 90.94 99 ARG A N 1
ATOM 660 C CA . ARG A 1 99 ? -8.309 15.938 0.365 1.00 90.94 99 ARG A CA 1
ATOM 661 C C . ARG A 1 99 ? -7.247 15.337 1.269 1.00 90.94 99 ARG A C 1
ATOM 663 O O . ARG A 1 99 ? -7.559 14.924 2.385 1.00 90.94 99 ARG A O 1
ATOM 670 N N . TYR A 1 100 ? -6.018 15.316 0.768 1.00 92.00 100 TYR A N 1
ATOM 671 C CA . TYR A 1 100 ? -4.827 14.911 1.502 1.00 92.00 100 TYR A CA 1
ATOM 672 C C . TYR A 1 100 ? -4.125 16.162 2.028 1.00 92.00 100 TYR A C 1
ATOM 674 O O . TYR A 1 100 ? -3.858 17.083 1.254 1.00 92.00 100 TYR A O 1
ATOM 682 N N . LYS A 1 101 ? -3.843 16.200 3.328 1.00 83.25 101 LYS A N 1
ATOM 683 C CA . LYS A 1 101 ? -2.966 17.198 3.946 1.00 83.25 101 LYS A CA 1
ATOM 684 C C . LYS A 1 101 ? -1.700 16.485 4.422 1.00 83.25 101 LYS A C 1
ATOM 686 O O . LYS A 1 101 ? -1.841 15.367 4.958 1.00 83.25 101 LYS A O 1
#

Secondary structure (DSSP, 8-state):
--HHHHHHHHHHHHHHHHHHHHHHHHHHHHTGGGS---------------------PPPP---------S-----B---B-TTSPBB-SBTT--GGG--B-

Radius of gyration: 23.23 Å; Cα contacts (8 Å, |Δi|>4): 46; chains: 1; bounding box: 36×45×63 Å

Foldseek 3Di:
DDPVVVVVVVVVVVVVVVVVVVVVVVVVVVVVVPDDDDDDDDDDDDDDDDDDDDDDDDDDDDDDDDDPPPCPPQPFCQDADPVRFGFPDHHDDDPVPGDGD

pLDDT: mean 72.75, std 18.72, range [43.81, 97.31]

Organism: Cellulomonas fimi (NCBI:txid1708)

Sequence (101 aa):
MSKLDAQRALKASRYEAARAASSARAASAATRSAAPAAKAPGVPATGASGRAAATAPPSADAPPAEAPSAETPLAPCGHRGSSGKTCTRPAGHAESSHRYK

Mean predicted aligned error: 20.52 Å